Protein AF-A0A7C7QAC6-F1 (afdb_monomer_lite)

Sequence (161 aa):
MAYVCIRVEGGLLSPDFLEGIHEQSGQKPADFTLRARRSLVDEISSVWSDVRSYYDAFDRRLKRAHGESTTTITREQWVIPLLEALGYRLAFQRRASIVNGRSYAISHRAVLDETAVDLEQAPPVHIVACDQDLGTRPPSGRGHLSPHALLQDYLNRTEHL

Structure (mmCIF, N/CA/C/O backbone):
data_AF-A0A7C7QAC6-F1
#
_entry.id   AF-A0A7C7QAC6-F1
#
loop_
_atom_site.group_PDB
_atom_site.id
_atom_site.type_symbol
_atom_site.label_atom_id
_atom_site.label_alt_id
_atom_site.label_comp_id
_atom_site.label_asym_id
_atom_site.label_entity_id
_atom_site.label_seq_id
_atom_site.pdbx_PDB_ins_code
_atom_site.Cartn_x
_atom_site.Cartn_y
_atom_site.Cartn_z
_atom_site.occupancy
_atom_site.B_iso_or_equiv
_atom_site.auth_seq_id
_atom_site.auth_comp_id
_atom_site.auth_asym_id
_atom_site.auth_atom_id
_atom_site.pdbx_PDB_model_num
ATOM 1 N N . MET A 1 1 ? 1.802 -22.248 -21.184 1.00 55.59 1 MET A N 1
ATOM 2 C CA . MET A 1 1 ? 2.994 -22.687 -20.394 1.00 55.59 1 MET A CA 1
ATOM 3 C C . MET A 1 1 ? 2.635 -22.769 -18.905 1.00 55.59 1 MET A C 1
ATOM 5 O O . MET A 1 1 ? 1.803 -21.990 -18.468 1.00 55.59 1 MET A O 1
ATOM 9 N N . ALA A 1 2 ? 3.220 -23.676 -18.107 1.00 64.56 2 ALA A N 1
ATOM 10 C CA . ALA A 1 2 ? 3.007 -23.682 -16.649 1.00 64.56 2 ALA A CA 1
ATOM 11 C C . ALA A 1 2 ? 4.036 -22.767 -15.963 1.00 64.56 2 ALA A C 1
ATOM 13 O O . ALA A 1 2 ? 5.231 -23.062 -15.967 1.00 64.56 2 ALA A O 1
ATOM 14 N N . TYR A 1 3 ? 3.587 -21.650 -15.391 1.00 74.88 3 TYR A N 1
ATOM 15 C CA . TYR A 1 3 ? 4.450 -20.743 -14.636 1.00 74.88 3 TYR A CA 1
ATOM 16 C C . TYR A 1 3 ? 4.720 -21.321 -13.242 1.00 74.88 3 TYR A C 1
ATOM 18 O O . TYR A 1 3 ? 3.818 -21.419 -12.418 1.00 74.88 3 TYR A O 1
ATOM 26 N N . VAL A 1 4 ? 5.972 -21.690 -12.962 1.00 75.44 4 VAL A N 1
ATOM 27 C CA . VAL A 1 4 ? 6.360 -22.360 -11.702 1.00 75.44 4 VAL A CA 1
ATOM 28 C C . VAL A 1 4 ? 6.214 -21.441 -10.478 1.00 75.44 4 VAL A C 1
ATOM 30 O O . VAL A 1 4 ? 5.998 -21.917 -9.368 1.00 75.44 4 VAL A O 1
ATOM 33 N N . CYS A 1 5 ? 6.289 -20.123 -10.685 1.00 82.25 5 CYS A N 1
ATOM 34 C CA . CYS A 1 5 ? 6.277 -19.118 -9.618 1.00 82.25 5 CYS A CA 1
ATOM 35 C C . CYS A 1 5 ? 5.050 -18.190 -9.648 1.00 82.25 5 CYS A C 1
ATOM 37 O O . CYS A 1 5 ? 5.039 -17.198 -8.924 1.00 82.25 5 CYS A O 1
ATOM 39 N N . ILE A 1 6 ? 4.039 -18.465 -10.482 1.00 82.50 6 ILE A N 1
ATOM 40 C CA . ILE A 1 6 ? 2.846 -17.613 -10.599 1.00 82.50 6 ILE A CA 1
ATOM 41 C C . ILE A 1 6 ? 1.611 -18.429 -10.238 1.00 82.50 6 ILE A C 1
ATOM 43 O O . ILE A 1 6 ? 1.311 -19.438 -10.874 1.00 82.50 6 ILE A O 1
ATOM 47 N N . ARG A 1 7 ? 0.873 -17.955 -9.233 1.00 83.56 7 ARG A N 1
ATOM 48 C CA . ARG A 1 7 ? -0.469 -18.435 -8.909 1.00 83.56 7 ARG A CA 1
ATOM 49 C C . ARG A 1 7 ? -1.455 -17.312 -9.196 1.00 83.56 7 ARG A C 1
ATOM 51 O O . ARG A 1 7 ? -1.353 -16.245 -8.598 1.00 83.56 7 ARG A O 1
ATOM 58 N N . VAL A 1 8 ? -2.372 -17.546 -10.127 1.00 82.31 8 VAL A N 1
ATOM 59 C CA . VAL A 1 8 ? -3.453 -16.608 -10.442 1.00 82.31 8 VAL A CA 1
ATOM 60 C C . VAL A 1 8 ? -4.645 -16.932 -9.553 1.00 82.31 8 VAL A C 1
ATOM 62 O O . VAL A 1 8 ?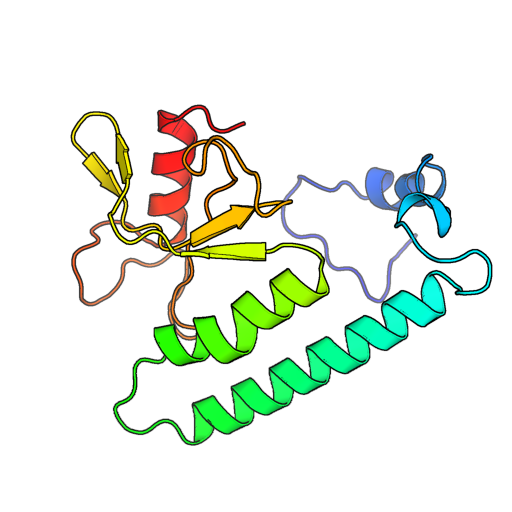 -5.070 -18.082 -9.489 1.00 82.31 8 VAL A O 1
ATOM 65 N N . GLU A 1 9 ? -5.179 -15.915 -8.885 1.00 83.06 9 GLU A N 1
ATOM 66 C CA . GLU A 1 9 ? -6.397 -16.009 -8.082 1.00 83.06 9 GLU A CA 1
ATOM 67 C C . GLU A 1 9 ? -7.507 -15.181 -8.740 1.00 83.06 9 GLU A C 1
ATOM 69 O O . GLU A 1 9 ? -7.286 -14.040 -9.151 1.00 83.06 9 GLU A O 1
ATOM 74 N N . GLY A 1 10 ? -8.714 -15.744 -8.828 1.00 82.81 10 GLY A N 1
ATOM 75 C CA . GLY A 1 10 ? -9.839 -15.117 -9.527 1.00 82.81 10 GLY A CA 1
ATOM 76 C C . GLY A 1 10 ? -9.750 -15.236 -11.055 1.00 82.81 10 GLY A C 1
ATOM 77 O O . GLY A 1 10 ? -9.088 -16.126 -11.580 1.00 82.81 10 GLY A O 1
ATOM 78 N N . GLY A 1 11 ? -10.469 -14.365 -11.773 1.00 82.00 11 GLY A N 1
ATOM 79 C CA . GLY A 1 11 ? -10.608 -14.431 -13.238 1.00 82.00 11 GLY A CA 1
ATOM 80 C C . GLY A 1 11 ? -10.126 -13.196 -14.002 1.00 82.00 11 GLY A C 1
ATOM 81 O O . GLY A 1 11 ? -10.357 -13.113 -15.203 1.00 82.00 11 GLY A O 1
ATOM 82 N N . LEU A 1 12 ? -9.505 -12.223 -13.323 1.00 84.69 12 LEU A N 1
ATOM 83 C CA . LEU A 1 12 ? -9.115 -10.949 -13.942 1.00 84.69 12 LEU A CA 1
ATOM 84 C C . LEU A 1 12 ? -7.915 -11.095 -14.889 1.00 84.69 12 LEU A C 1
ATOM 86 O O . LEU A 1 12 ? -7.872 -10.450 -15.931 1.00 84.69 12 LEU A O 1
ATOM 90 N N . LEU A 1 13 ? -6.944 -11.933 -14.525 1.00 85.56 13 LEU A N 1
ATOM 91 C CA . LEU A 1 13 ? -5.732 -12.167 -15.308 1.00 85.56 13 LEU A CA 1
ATOM 92 C C . LEU A 1 13 ? -5.813 -13.561 -15.928 1.00 85.56 13 LEU A C 1
ATOM 94 O O . LEU A 1 13 ? -5.575 -14.557 -15.252 1.00 85.56 13 LEU A O 1
ATOM 98 N N . SER A 1 14 ? -6.191 -13.649 -17.201 1.00 86.31 14 SER A N 1
ATOM 99 C CA . SER A 1 14 ? -6.249 -14.937 -17.896 1.00 86.31 14 SER A CA 1
ATOM 100 C C . SER A 1 14 ? -4.841 -15.516 -18.124 1.00 86.31 14 SER A C 1
ATOM 102 O O . SER A 1 14 ? -3.857 -14.771 -18.147 1.00 86.31 14 SER A O 1
ATOM 104 N N . PRO A 1 15 ? -4.710 -16.837 -18.337 1.00 82.75 15 PRO A N 1
ATOM 105 C CA . PRO A 1 15 ? -3.454 -17.426 -18.801 1.00 82.75 15 PRO A CA 1
ATOM 106 C C . PRO A 1 15 ? -2.919 -16.738 -20.067 1.00 82.75 15 PRO A C 1
ATOM 108 O O . PRO A 1 15 ? -1.738 -16.412 -20.123 1.00 82.75 15 PRO A O 1
ATOM 111 N N . ASP A 1 16 ? -3.802 -16.422 -21.019 1.00 86.50 16 ASP A N 1
ATOM 112 C CA . ASP A 1 16 ? -3.454 -15.735 -22.270 1.00 86.50 16 ASP A CA 1
ATOM 113 C C . ASP A 1 16 ? -2.868 -14.338 -22.024 1.00 86.50 16 ASP A C 1
ATOM 115 O O . ASP A 1 16 ? -1.948 -13.916 -22.721 1.00 86.50 16 ASP A O 1
ATOM 119 N N . PHE A 1 17 ? -3.355 -13.617 -21.005 1.00 88.12 17 PHE A N 1
ATOM 120 C CA . PHE A 1 17 ? -2.777 -12.332 -20.615 1.00 88.12 17 PHE A CA 1
ATOM 121 C C . PHE A 1 17 ? -1.316 -12.490 -20.178 1.00 88.12 17 PHE A C 1
ATOM 123 O O . PHE A 1 17 ? -0.464 -11.707 -20.594 1.00 88.12 17 PHE A O 1
ATOM 130 N N . LEU A 1 18 ? -1.006 -13.515 -19.376 1.00 85.50 18 LEU A N 1
ATOM 131 C CA . LEU A 1 18 ? 0.368 -13.787 -18.939 1.00 85.50 18 LEU A CA 1
ATOM 132 C C . LEU A 1 18 ? 1.272 -14.191 -20.105 1.00 85.50 18 LEU A C 1
ATOM 134 O O . LEU A 1 18 ? 2.452 -13.838 -20.116 1.00 85.50 18 LEU A O 1
ATOM 138 N N . GLU A 1 19 ? 0.726 -14.909 -21.085 1.00 85.75 19 GLU A N 1
ATOM 139 C CA . GLU A 1 19 ? 1.463 -15.267 -22.294 1.00 85.75 19 GLU A CA 1
ATOM 140 C C . GLU A 1 19 ? 1.716 -14.031 -23.166 1.00 85.75 19 GLU A C 1
ATOM 142 O O . GLU A 1 19 ? 2.832 -13.858 -23.637 1.00 85.75 19 GLU A O 1
ATOM 147 N N . GLY A 1 20 ? 0.757 -13.113 -23.302 1.00 88.25 20 GLY A N 1
ATOM 148 C CA . GLY A 1 20 ? 0.878 -11.945 -24.183 1.00 88.25 20 GLY A CA 1
ATOM 149 C C . GLY A 1 20 ? 1.544 -10.702 -23.578 1.00 88.25 20 GLY A C 1
ATOM 150 O O . GLY A 1 20 ? 1.933 -9.802 -24.324 1.00 88.25 20 GLY A O 1
ATOM 151 N N . ILE A 1 21 ? 1.687 -10.603 -22.250 1.00 88.06 21 ILE A N 1
ATOM 152 C CA . ILE A 1 21 ? 2.146 -9.360 -21.595 1.00 88.06 21 ILE A CA 1
ATOM 153 C C . ILE A 1 21 ? 3.566 -8.944 -22.009 1.00 88.06 21 ILE A C 1
ATOM 155 O O . ILE A 1 21 ? 3.862 -7.753 -22.109 1.00 88.06 21 ILE A O 1
ATOM 159 N N . HIS A 1 22 ? 4.441 -9.915 -22.279 1.00 82.12 22 HIS A N 1
ATOM 160 C CA . HIS A 1 22 ? 5.835 -9.663 -22.647 1.00 82.12 22 HIS A CA 1
ATOM 161 C C . HIS A 1 22 ? 5.996 -9.107 -24.071 1.00 82.12 22 HIS A C 1
ATOM 163 O O . HIS A 1 22 ? 7.017 -8.494 -24.376 1.00 82.12 22 HIS A O 1
ATOM 169 N N . GLU A 1 23 ? 4.989 -9.299 -24.926 1.00 87.25 23 GLU A N 1
ATOM 170 C CA . GLU A 1 23 ? 4.956 -8.788 -26.300 1.00 87.25 23 GLU A CA 1
ATOM 171 C C . GLU A 1 23 ? 4.390 -7.362 -26.376 1.00 87.25 23 GLU A C 1
ATOM 173 O O . GLU A 1 23 ? 4.476 -6.707 -27.415 1.00 87.25 23 GLU A O 1
ATOM 178 N N . GLN A 1 24 ? 3.816 -6.861 -25.277 1.00 89.75 24 GLN A N 1
ATOM 179 C CA . GLN A 1 24 ? 3.255 -5.516 -25.224 1.00 89.75 24 GLN A CA 1
ATOM 180 C C . GLN A 1 24 ? 4.351 -4.444 -25.274 1.00 89.75 24 GLN A C 1
ATOM 182 O O . GLN A 1 24 ? 5.481 -4.626 -24.816 1.00 89.75 24 GLN A O 1
ATOM 187 N N . SER A 1 25 ? 4.000 -3.274 -25.804 1.00 90.62 25 SER A N 1
ATOM 188 C CA . SER A 1 25 ? 4.828 -2.072 -25.674 1.00 90.62 25 SER A CA 1
ATOM 189 C C . SER A 1 25 ? 4.943 -1.628 -24.210 1.00 90.62 25 SER A C 1
ATOM 191 O O . SER A 1 25 ? 4.079 -1.950 -23.400 1.00 90.62 25 SER A O 1
ATOM 193 N N . GLY A 1 26 ? 5.962 -0.830 -23.875 1.00 88.50 26 GLY A N 1
ATOM 194 C CA . GLY A 1 26 ? 6.152 -0.326 -22.507 1.00 88.50 26 GLY A CA 1
ATOM 195 C C . GLY A 1 26 ? 7.025 -1.219 -21.619 1.00 88.50 26 GLY A C 1
ATOM 196 O O . GLY A 1 26 ? 7.092 -1.002 -20.417 1.00 88.50 26 GLY A O 1
ATOM 197 N N . GLN A 1 27 ? 7.675 -2.236 -22.194 1.00 87.38 27 GLN A N 1
ATOM 198 C CA . GLN A 1 27 ? 8.500 -3.208 -21.466 1.00 87.38 27 GLN A CA 1
ATOM 199 C C . GLN A 1 27 ? 10.007 -2.881 -21.500 1.00 87.38 27 GLN A C 1
ATOM 201 O O . GLN A 1 27 ? 10.830 -3.675 -21.038 1.00 87.38 27 GLN A O 1
ATOM 206 N N . LYS A 1 28 ? 10.422 -1.741 -22.075 1.00 87.88 28 LYS A N 1
ATOM 207 C CA . LYS A 1 28 ? 11.842 -1.349 -22.135 1.00 87.88 28 LYS A CA 1
ATOM 208 C C . LYS A 1 28 ? 12.235 -0.603 -20.858 1.00 87.88 28 LYS A C 1
ATOM 210 O O . LYS A 1 28 ? 11.419 0.135 -20.322 1.00 87.88 28 LYS A O 1
ATOM 215 N N . PRO A 1 29 ? 13.506 -0.658 -20.415 1.00 89.06 29 PRO A N 1
ATOM 216 C CA . PRO A 1 29 ? 13.955 0.079 -19.227 1.00 89.06 29 PRO A CA 1
ATOM 217 C C . PRO A 1 29 ? 13.590 1.575 -19.232 1.00 89.06 29 PRO A C 1
ATOM 219 O O . PRO A 1 29 ? 13.209 2.127 -18.203 1.00 89.06 29 PRO A O 1
ATOM 222 N N . ALA A 1 30 ? 13.658 2.226 -20.398 1.00 88.94 30 ALA A N 1
ATOM 223 C CA . ALA A 1 30 ? 13.308 3.638 -20.551 1.00 88.94 30 ALA A CA 1
ATOM 224 C C . ALA A 1 30 ? 11.827 3.937 -20.252 1.00 88.94 30 ALA A C 1
ATOM 226 O O . ALA A 1 30 ? 11.524 5.027 -19.770 1.00 88.94 30 ALA A O 1
ATOM 227 N N . ASP A 1 31 ? 10.932 2.972 -20.481 1.00 89.38 31 ASP A N 1
ATOM 228 C CA . ASP A 1 31 ? 9.495 3.103 -20.213 1.00 89.38 31 ASP A CA 1
ATOM 229 C C . ASP A 1 31 ? 9.209 3.148 -18.698 1.00 89.38 31 ASP A C 1
ATOM 231 O O . ASP A 1 31 ? 8.212 3.716 -18.264 1.00 89.38 31 ASP A O 1
ATOM 235 N N . PHE A 1 32 ? 10.141 2.643 -17.882 1.00 86.56 32 PHE A N 1
ATOM 236 C CA . PHE A 1 32 ? 10.115 2.698 -16.416 1.00 86.56 32 PHE A CA 1
ATOM 237 C C . PHE A 1 32 ? 10.993 3.820 -15.850 1.00 86.56 32 PHE A C 1
ATOM 239 O O . PHE A 1 32 ? 11.383 3.783 -14.685 1.00 86.56 32 PHE A O 1
ATOM 246 N N . THR A 1 33 ? 11.357 4.817 -16.666 1.00 87.06 33 THR A N 1
ATOM 247 C CA . THR A 1 33 ? 12.243 5.939 -16.291 1.00 87.06 33 THR A CA 1
ATOM 248 C C . THR A 1 33 ? 13.663 5.527 -15.871 1.00 87.06 33 THR A C 1
ATOM 250 O O . THR A 1 33 ? 14.408 6.314 -15.279 1.00 87.06 33 THR A O 1
ATOM 253 N N . LEU A 1 34 ? 14.091 4.308 -16.221 1.00 87.38 34 LEU A N 1
ATOM 254 C CA . LEU A 1 34 ? 15.432 3.829 -15.902 1.00 87.38 34 LEU A CA 1
ATOM 255 C C . LEU A 1 34 ? 16.472 4.455 -16.832 1.00 87.38 34 LEU A C 1
ATOM 257 O O . LEU A 1 34 ? 16.281 4.596 -18.043 1.00 87.38 34 LEU A O 1
ATOM 261 N N . ARG A 1 35 ? 17.631 4.805 -16.264 1.00 83.19 35 ARG A N 1
ATOM 262 C CA . ARG A 1 35 ? 18.776 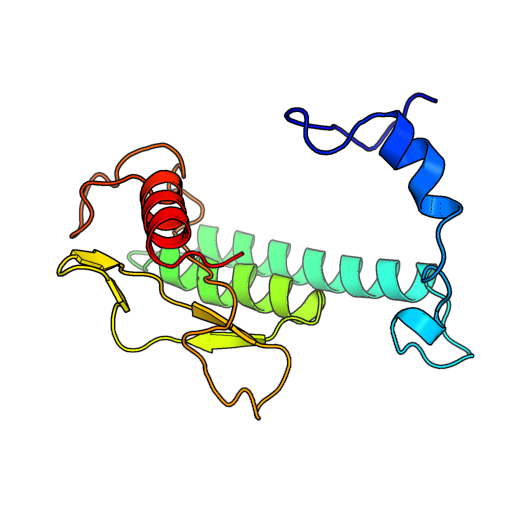5.290 -17.046 1.00 83.19 35 ARG A CA 1
ATOM 263 C C . ARG A 1 35 ? 19.241 4.199 -18.009 1.00 83.19 35 ARG A C 1
ATOM 265 O O . ARG A 1 35 ? 19.330 3.041 -17.624 1.00 83.19 35 ARG A O 1
ATOM 272 N N . ALA A 1 36 ? 19.677 4.591 -19.208 1.00 71.19 36 ALA A N 1
ATOM 273 C CA . ALA A 1 36 ? 20.044 3.684 -20.306 1.00 71.19 36 ALA A CA 1
ATOM 274 C C . ALA A 1 36 ? 21.095 2.596 -19.981 1.00 71.19 36 ALA A C 1
ATOM 276 O O . ALA A 1 36 ? 21.262 1.661 -20.755 1.00 71.19 36 ALA A O 1
ATOM 277 N N . ARG A 1 37 ? 21.825 2.712 -18.864 1.00 78.31 37 ARG A N 1
ATOM 278 C CA . ARG A 1 37 ? 22.826 1.730 -18.415 1.00 78.31 37 ARG A CA 1
ATOM 279 C C . ARG A 1 37 ? 22.312 0.742 -17.362 1.00 78.31 37 ARG A C 1
ATOM 281 O O . ARG A 1 37 ? 23.070 -0.140 -16.979 1.00 78.31 37 ARG A O 1
ATOM 288 N N . ARG A 1 38 ? 21.084 0.898 -16.857 1.00 81.00 38 ARG A N 1
ATOM 289 C CA . ARG A 1 38 ? 20.513 0.023 -15.825 1.00 81.00 38 ARG A CA 1
ATOM 290 C C . ARG A 1 38 ? 19.584 -0.996 -16.479 1.00 81.00 38 ARG A C 1
ATOM 292 O O . ARG A 1 38 ? 18.667 -0.624 -17.208 1.00 81.00 38 ARG A O 1
ATOM 299 N N . SER A 1 39 ? 19.855 -2.277 -16.243 1.00 89.56 39 SER A N 1
ATOM 300 C CA . SER A 1 39 ? 18.982 -3.368 -16.675 1.00 89.56 39 SER A CA 1
ATOM 301 C C . SER A 1 39 ? 17.689 -3.356 -15.859 1.00 89.56 39 SER A C 1
ATOM 303 O O . SER A 1 39 ? 17.729 -3.144 -14.647 1.00 89.56 39 SER A O 1
ATOM 305 N N . LEU A 1 40 ? 16.553 -3.635 -16.507 1.00 88.81 40 LEU A N 1
ATOM 306 C CA . LEU A 1 40 ? 15.263 -3.786 -15.826 1.00 88.81 40 LEU A CA 1
ATOM 307 C C . LEU A 1 40 ? 15.306 -4.932 -14.801 1.00 88.81 40 LEU A C 1
ATOM 309 O O . LEU A 1 40 ? 14.782 -4.801 -13.702 1.00 88.81 40 LEU A O 1
ATOM 313 N N . VAL A 1 41 ? 15.989 -6.032 -15.128 1.00 90.44 41 VAL A N 1
ATOM 314 C CA . VAL A 1 41 ? 16.134 -7.187 -14.227 1.00 90.44 41 VAL A CA 1
ATOM 315 C C . VAL A 1 41 ? 16.972 -6.833 -12.996 1.00 90.44 41 VAL A C 1
ATOM 317 O O . VAL A 1 41 ? 16.634 -7.249 -11.886 1.00 90.44 41 VAL A O 1
ATOM 320 N N . ASP A 1 42 ? 18.029 -6.036 -13.170 1.00 92.12 42 ASP A N 1
ATOM 321 C CA . ASP A 1 42 ? 18.882 -5.600 -12.057 1.00 92.12 42 ASP A CA 1
ATOM 322 C C . ASP A 1 42 ? 18.133 -4.623 -11.145 1.00 92.12 42 ASP A C 1
ATOM 324 O O . ASP A 1 42 ? 18.258 -4.701 -9.924 1.00 92.12 42 ASP A O 1
ATOM 328 N N . GLU A 1 43 ? 17.322 -3.727 -11.720 1.00 92.56 43 GLU A N 1
ATOM 329 C CA . GLU A 1 43 ? 16.425 -2.859 -10.951 1.00 92.56 43 GLU A CA 1
ATOM 330 C C . GLU A 1 43 ? 15.435 -3.680 -10.127 1.00 92.56 43 GLU A C 1
ATOM 332 O O . GLU A 1 43 ? 15.376 -3.513 -8.912 1.00 92.56 43 GLU A O 1
ATOM 337 N N . ILE A 1 44 ? 14.702 -4.600 -10.765 1.00 92.56 44 ILE A N 1
ATOM 338 C CA . ILE A 1 44 ? 13.713 -5.448 -10.086 1.00 92.56 44 ILE A CA 1
ATOM 339 C C . ILE A 1 44 ? 14.379 -6.228 -8.951 1.00 92.56 44 ILE A C 1
ATOM 341 O O . ILE A 1 44 ? 13.844 -6.288 -7.847 1.00 92.56 44 ILE A O 1
ATOM 345 N N . SER A 1 45 ? 15.566 -6.786 -9.196 1.00 94.88 45 SER A N 1
ATOM 346 C CA . SER A 1 45 ? 16.324 -7.532 -8.186 1.00 94.88 45 SER A CA 1
ATOM 347 C C . SER A 1 45 ? 16.751 -6.646 -7.013 1.00 94.88 45 SER A C 1
ATOM 349 O O . SER A 1 45 ? 16.675 -7.074 -5.861 1.00 94.88 45 SER A O 1
ATOM 351 N N . SER A 1 46 ? 17.166 -5.407 -7.293 1.00 94.81 46 SER A N 1
ATOM 352 C CA . SER A 1 46 ? 17.514 -4.411 -6.276 1.00 94.81 46 SER A CA 1
ATOM 353 C C . SER A 1 46 ? 16.302 -4.050 -5.418 1.00 94.81 46 SER A C 1
ATOM 355 O O . SER A 1 46 ? 16.346 -4.222 -4.203 1.00 94.81 46 SER A O 1
ATOM 357 N N . VAL A 1 47 ? 15.198 -3.633 -6.047 1.00 95.69 47 VAL A N 1
ATOM 358 C CA . VAL A 1 47 ? 13.957 -3.246 -5.356 1.00 95.69 47 VAL A CA 1
ATOM 359 C C . VAL A 1 47 ? 13.392 -4.419 -4.553 1.00 95.69 47 VAL A C 1
ATOM 361 O O . VAL A 1 47 ? 12.962 -4.250 -3.415 1.00 95.69 47 VAL A O 1
ATOM 364 N N . TRP A 1 48 ? 13.448 -5.638 -5.094 1.00 96.50 48 TRP A N 1
ATOM 365 C CA . TRP A 1 48 ? 13.040 -6.843 -4.374 1.00 96.50 48 TRP A CA 1
ATOM 366 C C . TRP A 1 48 ? 13.878 -7.088 -3.113 1.00 96.50 48 TRP A C 1
ATOM 368 O O . TRP A 1 48 ? 13.334 -7.445 -2.065 1.00 96.50 48 TRP A O 1
ATOM 378 N N . SER A 1 49 ? 15.196 -6.877 -3.187 1.00 97.81 49 SER A N 1
ATOM 379 C CA . SER A 1 49 ? 16.085 -6.980 -2.025 1.00 97.81 49 SER A CA 1
ATOM 380 C C . SER A 1 49 ? 15.740 -5.946 -0.946 1.00 97.81 49 SER A C 1
ATOM 382 O O . SER A 1 49 ? 15.732 -6.276 0.247 1.00 97.81 49 SER A O 1
ATOM 384 N N . ASP A 1 50 ? 15.406 -4.720 -1.350 1.00 97.62 50 ASP A N 1
ATOM 385 C CA . ASP A 1 50 ? 14.986 -3.654 -0.437 1.00 97.62 50 ASP A CA 1
ATOM 386 C C . ASP A 1 50 ? 13.656 -4.005 0.244 1.00 97.62 50 ASP A C 1
ATOM 388 O O . ASP A 1 50 ? 13.575 -4.036 1.474 1.00 97.62 50 ASP A O 1
ATOM 392 N N . VAL A 1 51 ? 12.642 -4.396 -0.535 1.00 98.12 51 VAL A N 1
ATOM 393 C CA . VAL A 1 51 ? 11.324 -4.809 -0.024 1.00 98.12 51 VAL A CA 1
ATOM 394 C C . VAL A 1 51 ? 11.436 -5.990 0.937 1.00 98.12 51 VAL A C 1
ATOM 396 O O . VAL A 1 51 ? 10.805 -5.991 1.996 1.00 98.12 51 VAL A O 1
ATOM 399 N N . ARG A 1 52 ? 12.273 -6.987 0.627 1.00 98.25 52 ARG A N 1
ATOM 400 C CA . ARG A 1 52 ? 12.526 -8.110 1.539 1.00 98.25 52 ARG A CA 1
ATOM 401 C C . ARG A 1 52 ? 13.132 -7.637 2.860 1.00 98.25 52 ARG A C 1
ATOM 403 O O . ARG A 1 52 ? 12.733 -8.107 3.923 1.00 98.25 52 ARG A O 1
ATOM 410 N N . SER A 1 53 ? 14.053 -6.678 2.806 1.00 98.25 53 SER A N 1
ATOM 411 C CA . SER A 1 53 ? 14.657 -6.088 4.004 1.00 98.25 53 SER A CA 1
ATOM 412 C C . SER A 1 53 ? 13.629 -5.322 4.846 1.00 98.25 53 SER A C 1
ATOM 414 O O . SER A 1 53 ? 13.654 -5.422 6.077 1.00 98.25 53 SER A O 1
ATOM 416 N N . TYR A 1 54 ? 12.693 -4.609 4.205 1.00 97.94 54 TYR A N 1
ATOM 417 C CA . TYR A 1 54 ? 11.566 -3.957 4.883 1.00 97.94 54 TYR A CA 1
ATOM 418 C C . TYR A 1 54 ? 10.664 -4.980 5.572 1.00 97.94 54 TYR A C 1
ATOM 420 O O . TYR A 1 54 ? 10.347 -4.814 6.749 1.00 97.94 54 TYR A O 1
ATOM 428 N N . TYR A 1 55 ? 10.328 -6.077 4.886 1.00 98.31 55 TYR A N 1
ATOM 429 C CA . TYR A 1 55 ? 9.531 -7.159 5.463 1.00 98.31 55 TYR A CA 1
ATOM 430 C C . TYR A 1 55 ? 10.202 -7.775 6.696 1.00 98.31 55 TYR A C 1
ATOM 432 O O . TYR A 1 55 ? 9.575 -7.899 7.746 1.00 98.31 55 TYR A O 1
ATOM 440 N N . ASP A 1 56 ? 11.493 -8.104 6.611 1.00 98.38 56 ASP A N 1
ATOM 441 C CA . ASP A 1 56 ? 12.236 -8.687 7.733 1.00 98.38 56 ASP A CA 1
ATOM 442 C C . ASP A 1 56 ? 12.304 -7.725 8.933 1.00 98.38 56 ASP A C 1
ATOM 444 O O . ASP A 1 56 ? 12.267 -8.140 10.097 1.00 98.38 56 ASP A O 1
ATOM 448 N N . ALA A 1 57 ? 12.428 -6.418 8.681 1.00 97.69 57 ALA A N 1
ATOM 449 C CA . ALA A 1 57 ? 12.375 -5.401 9.727 1.00 97.69 57 ALA A CA 1
ATOM 450 C C . ALA A 1 57 ? 10.982 -5.315 10.368 1.00 97.69 57 ALA A C 1
ATOM 452 O O . ALA A 1 57 ? 10.890 -5.342 11.600 1.00 97.69 57 ALA A O 1
ATOM 453 N N . PHE A 1 58 ? 9.930 -5.284 9.548 1.00 98.06 58 PHE A N 1
ATOM 454 C CA . PHE A 1 58 ? 8.534 -5.295 9.972 1.00 98.06 58 PHE A CA 1
ATOM 455 C C . PHE A 1 58 ? 8.198 -6.531 10.821 1.00 98.06 58 PHE A C 1
ATOM 457 O O . PHE A 1 58 ? 7.692 -6.382 11.931 1.00 9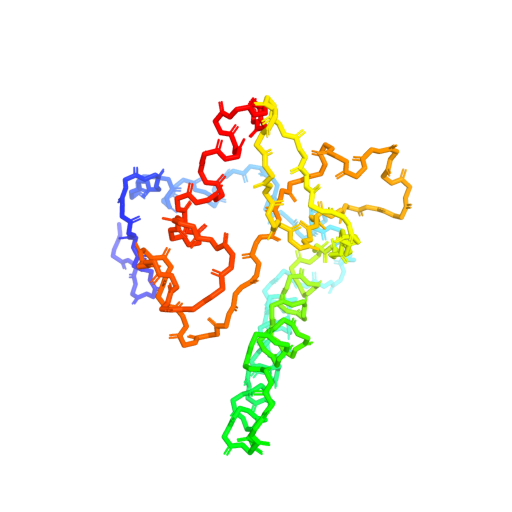8.06 58 PHE A O 1
ATOM 464 N N . ASP A 1 59 ? 8.546 -7.738 10.373 1.00 97.69 59 ASP A N 1
ATOM 465 C CA . ASP A 1 59 ? 8.283 -8.985 11.102 1.00 97.69 59 ASP A CA 1
ATOM 466 C C . ASP A 1 59 ? 8.995 -9.002 12.467 1.00 97.69 59 ASP A C 1
ATOM 468 O O . ASP A 1 59 ? 8.385 -9.266 13.509 1.00 97.69 59 ASP A O 1
ATOM 472 N N . ARG A 1 60 ? 10.277 -8.612 12.505 1.00 97.19 60 ARG A N 1
ATOM 473 C CA . ARG A 1 60 ? 11.018 -8.463 13.770 1.00 97.19 60 ARG A CA 1
ATOM 474 C C . ARG A 1 60 ? 10.392 -7.419 14.689 1.00 97.19 60 ARG A C 1
ATOM 476 O O . ARG A 1 60 ? 10.426 -7.586 15.908 1.00 97.19 60 ARG A O 1
ATOM 483 N N . ARG A 1 61 ? 9.872 -6.322 14.135 1.00 95.75 61 ARG A N 1
ATOM 484 C CA . ARG A 1 61 ? 9.202 -5.276 14.910 1.00 95.75 61 ARG A CA 1
ATOM 485 C C . ARG A 1 61 ? 7.887 -5.766 15.492 1.00 95.75 61 ARG A C 1
ATOM 487 O O . ARG A 1 61 ? 7.633 -5.498 16.666 1.00 95.75 61 ARG A O 1
ATOM 494 N N . LEU A 1 62 ? 7.089 -6.457 14.685 1.00 95.81 62 LEU A N 1
ATOM 495 C CA . LEU A 1 62 ? 5.798 -7.009 15.069 1.00 95.81 62 LEU A CA 1
ATOM 496 C C . LEU A 1 62 ? 5.961 -8.006 16.220 1.00 95.81 62 LEU A C 1
ATOM 498 O O . LEU A 1 62 ? 5.269 -7.900 17.225 1.00 95.81 62 LEU A O 1
ATOM 502 N N . LYS A 1 63 ? 6.965 -8.887 16.142 1.00 95.06 63 LYS A N 1
ATOM 503 C CA . LYS A 1 63 ? 7.306 -9.844 17.211 1.00 95.06 63 LYS A CA 1
ATOM 504 C C . LYS A 1 63 ? 7.724 -9.194 18.535 1.00 95.06 63 LYS A C 1
ATOM 506 O O . LYS A 1 63 ? 7.650 -9.841 19.574 1.00 95.06 63 LYS A O 1
ATOM 511 N N . ARG A 1 64 ? 8.179 -7.936 18.508 1.00 94.81 64 ARG A N 1
ATOM 512 C CA . ARG A 1 64 ? 8.551 -7.144 19.697 1.00 94.81 64 ARG A CA 1
ATOM 513 C C . ARG A 1 64 ? 7.473 -6.143 20.118 1.00 94.81 64 ARG A C 1
ATOM 515 O O . ARG A 1 64 ? 7.720 -5.337 21.010 1.00 94.81 64 ARG A O 1
ATOM 522 N N . ALA A 1 65 ? 6.327 -6.115 19.443 1.00 91.81 65 ALA A N 1
ATOM 523 C CA . ALA A 1 65 ? 5.266 -5.174 19.760 1.00 91.81 65 ALA A CA 1
ATOM 524 C C . ALA A 1 65 ? 4.612 -5.553 21.094 1.00 91.81 65 ALA A C 1
ATOM 526 O O . ALA A 1 65 ? 4.145 -6.677 21.273 1.00 91.81 65 ALA A O 1
ATOM 527 N N . HIS A 1 66 ? 4.550 -4.602 22.025 1.00 88.00 66 HIS A N 1
ATOM 528 C CA . HIS A 1 66 ? 3.938 -4.808 23.338 1.00 88.00 66 HIS A CA 1
ATOM 529 C C . HIS A 1 66 ? 2.941 -3.685 23.629 1.00 88.00 66 HIS A C 1
ATOM 531 O O . HIS A 1 66 ? 3.329 -2.578 23.987 1.00 88.00 66 HIS A O 1
ATOM 537 N N . GLY A 1 67 ? 1.646 -3.970 23.451 1.00 83.81 67 GLY A N 1
ATOM 538 C CA . GLY A 1 67 ? 0.566 -2.993 23.667 1.00 83.81 67 GLY A CA 1
ATOM 539 C C . GLY A 1 67 ? 0.466 -1.901 22.595 1.00 83.81 67 GLY A C 1
ATOM 540 O O . GLY A 1 67 ? -0.285 -0.942 22.754 1.00 83.81 67 GLY A O 1
ATOM 541 N N . GLU A 1 68 ? 1.214 -2.033 21.503 1.00 88.31 68 GLU A N 1
ATOM 542 C CA . GLU A 1 68 ? 1.242 -1.070 20.407 1.00 88.31 68 GLU A CA 1
ATOM 543 C C . GLU A 1 68 ? 0.223 -1.419 19.322 1.00 88.31 68 GLU A C 1
ATOM 545 O O . GLU A 1 68 ? -0.126 -2.580 19.120 1.00 88.31 68 GLU A O 1
ATOM 550 N N . SER A 1 69 ? -0.228 -0.409 18.578 1.00 90.50 69 SER A N 1
ATOM 551 C CA . SER A 1 69 ? -1.133 -0.617 17.446 1.00 90.50 69 SER A CA 1
ATOM 552 C C . SER A 1 69 ? -0.430 -1.375 16.316 1.00 90.50 69 SER A C 1
ATOM 554 O O . SER A 1 69 ? 0.431 -0.821 15.625 1.00 90.50 69 SER A O 1
ATOM 556 N N . THR A 1 70 ? -0.849 -2.619 16.069 1.00 93.69 70 THR A N 1
ATOM 557 C CA . THR A 1 70 ? -0.393 -3.431 14.927 1.00 93.69 70 THR A CA 1
ATOM 558 C C . THR A 1 70 ? -0.738 -2.774 13.591 1.00 93.69 70 THR A C 1
ATOM 560 O O . THR A 1 70 ? 0.027 -2.895 12.635 1.00 93.69 70 THR A O 1
ATOM 563 N N . THR A 1 71 ? -1.818 -1.981 13.531 1.00 93.31 71 THR A N 1
ATOM 564 C CA . THR A 1 71 ? -2.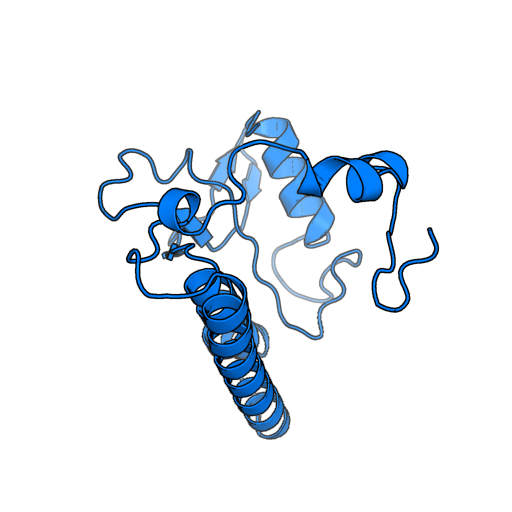153 -1.152 12.357 1.00 93.31 71 THR A CA 1
ATOM 565 C C . THR A 1 71 ? -1.062 -0.123 12.075 1.00 93.31 71 THR A C 1
ATOM 567 O O . THR A 1 71 ? -0.646 0.025 10.929 1.00 93.31 71 THR A O 1
ATOM 570 N N . THR A 1 72 ? -0.563 0.569 13.104 1.00 94.50 72 THR A N 1
ATOM 571 C CA . THR A 1 72 ? 0.515 1.554 12.933 1.00 94.50 72 THR A CA 1
ATOM 572 C C . THR A 1 72 ? 1.797 0.871 12.475 1.00 94.50 72 THR A C 1
ATOM 574 O O . THR A 1 72 ? 2.420 1.333 11.527 1.00 94.50 72 THR A O 1
ATOM 577 N N . ILE A 1 73 ? 2.167 -0.259 13.086 1.00 96.56 73 ILE A N 1
ATOM 578 C CA . ILE A 1 73 ? 3.365 -1.010 12.679 1.00 96.56 73 ILE A CA 1
ATOM 579 C C . ILE A 1 73 ? 3.247 -1.464 11.215 1.00 96.56 73 ILE A C 1
ATOM 581 O O . ILE A 1 73 ? 4.172 -1.250 10.436 1.00 96.56 73 ILE A O 1
ATOM 585 N N . THR A 1 74 ? 2.094 -2.020 10.829 1.00 96.62 74 THR A N 1
ATOM 586 C CA . THR A 1 74 ? 1.816 -2.469 9.452 1.00 96.62 74 THR A CA 1
ATOM 587 C C . THR A 1 74 ? 1.891 -1.314 8.459 1.00 96.62 74 THR A C 1
ATOM 589 O O . THR A 1 74 ? 2.499 -1.437 7.399 1.00 96.62 74 THR A O 1
ATOM 592 N N . ARG A 1 75 ? 1.308 -0.164 8.803 1.00 96.44 75 ARG A N 1
ATOM 593 C CA . ARG A 1 75 ? 1.320 1.021 7.948 1.00 96.44 75 ARG A CA 1
ATOM 594 C C . ARG A 1 75 ? 2.732 1.558 7.729 1.00 96.44 75 ARG A C 1
ATOM 596 O O . ARG A 1 75 ? 3.148 1.686 6.585 1.00 96.44 75 ARG A O 1
ATOM 603 N N . GLU A 1 76 ? 3.435 1.878 8.813 1.00 96.12 76 GLU A N 1
ATOM 604 C CA . GLU A 1 76 ? 4.696 2.628 8.750 1.00 96.12 76 GLU A CA 1
ATOM 605 C C 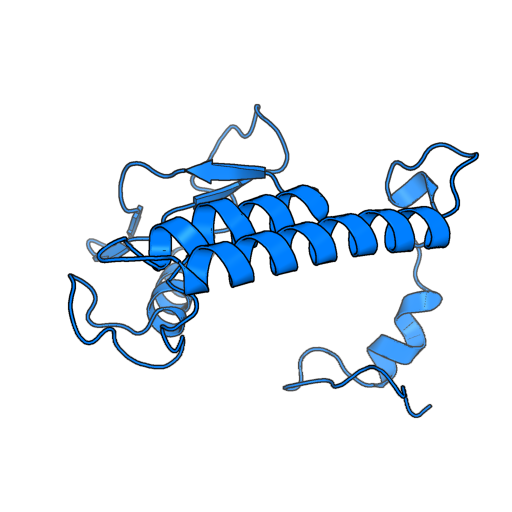. GLU A 1 76 ? 5.876 1.763 8.300 1.00 96.12 76 GLU A C 1
ATOM 607 O O . GLU A 1 76 ? 6.785 2.261 7.647 1.00 96.12 76 GLU A O 1
ATOM 612 N N . GLN A 1 77 ? 5.900 0.477 8.668 1.00 96.44 77 GLN A N 1
ATOM 613 C CA . GLN A 1 77 ? 7.073 -0.377 8.437 1.00 96.44 77 GLN A CA 1
ATOM 614 C C . GLN A 1 77 ? 6.909 -1.361 7.285 1.00 96.44 77 GLN A C 1
ATOM 616 O O . GLN A 1 77 ? 7.894 -1.977 6.885 1.00 96.44 77 GLN A O 1
ATOM 621 N N . TRP A 1 78 ? 5.692 -1.519 6.762 1.00 97.44 78 TRP A N 1
ATOM 622 C CA . TRP A 1 78 ? 5.434 -2.446 5.668 1.00 97.44 78 TRP A CA 1
ATOM 623 C C . TRP A 1 78 ? 4.745 -1.786 4.480 1.00 97.44 78 TRP A C 1
ATOM 625 O O . TRP A 1 78 ? 5.350 -1.665 3.420 1.00 97.44 78 TRP A O 1
ATOM 635 N N . VAL A 1 79 ? 3.506 -1.321 4.646 1.00 97.25 79 VAL A N 1
ATOM 636 C CA . VAL A 1 79 ? 2.680 -0.901 3.503 1.00 97.25 79 VAL A CA 1
ATOM 637 C C . VAL A 1 79 ? 3.196 0.376 2.842 1.00 97.25 79 VAL A C 1
ATOM 639 O O . VAL A 1 79 ? 3.263 0.417 1.616 1.00 97.25 79 VAL A O 1
ATOM 642 N N . ILE A 1 80 ? 3.581 1.395 3.621 1.00 96.44 80 ILE A N 1
ATOM 643 C CA . ILE A 1 80 ? 4.174 2.620 3.062 1.00 96.44 80 ILE A CA 1
ATOM 644 C C . ILE A 1 80 ? 5.499 2.305 2.341 1.00 96.44 80 ILE A C 1
ATOM 646 O O . ILE A 1 80 ? 5.556 2.571 1.141 1.00 96.44 80 ILE A O 1
ATOM 650 N N . PRO A 1 81 ? 6.503 1.656 2.973 1.00 97.06 81 PRO A N 1
ATOM 651 C CA . PRO A 1 81 ? 7.758 1.320 2.293 1.00 97.06 81 PRO A CA 1
ATOM 652 C C . PRO A 1 81 ? 7.583 0.465 1.033 1.00 97.06 81 PRO A C 1
ATOM 654 O O . PRO A 1 81 ? 8.266 0.686 0.038 1.00 97.06 81 PRO A O 1
ATOM 657 N N . LEU A 1 82 ? 6.659 -0.504 1.050 1.00 97.00 82 LEU A N 1
ATOM 658 C CA . LEU A 1 82 ? 6.363 -1.339 -0.116 1.00 97.00 82 LEU A CA 1
ATOM 659 C C . LEU A 1 82 ? 5.825 -0.506 -1.284 1.00 97.00 82 LEU A C 1
ATOM 661 O O . LEU A 1 82 ? 6.270 -0.672 -2.416 1.00 97.00 82 LEU A O 1
ATOM 665 N N . LEU A 1 83 ? 4.854 0.368 -1.022 1.00 95.12 83 LEU A N 1
ATOM 666 C CA . LEU A 1 83 ? 4.241 1.185 -2.066 1.00 95.12 83 LEU A CA 1
ATOM 667 C C . LEU A 1 83 ? 5.209 2.252 -2.590 1.00 95.12 83 LEU A C 1
ATOM 669 O O . LEU A 1 83 ? 5.257 2.466 -3.799 1.00 95.12 83 LEU A O 1
ATOM 673 N N . GLU A 1 84 ? 6.042 2.829 -1.723 1.00 93.69 84 GLU A N 1
ATOM 674 C CA . GLU A 1 84 ? 7.141 3.719 -2.119 1.00 93.69 84 GLU A CA 1
ATOM 675 C C . GLU A 1 84 ? 8.165 3.018 -3.015 1.00 93.69 84 GLU A C 1
ATOM 677 O O . GLU A 1 84 ? 8.557 3.570 -4.043 1.00 93.69 84 GLU A O 1
ATOM 682 N N . ALA A 1 85 ? 8.530 1.773 -2.699 1.00 93.81 85 ALA A N 1
ATOM 683 C CA . ALA A 1 85 ? 9.410 0.962 -3.540 1.00 93.81 85 ALA A CA 1
ATOM 684 C C . ALA A 1 85 ? 8.805 0.651 -4.924 1.00 93.81 85 ALA A C 1
ATOM 686 O O . ALA A 1 85 ? 9.536 0.465 -5.894 1.00 93.81 85 ALA A O 1
ATOM 687 N N . LEU A 1 86 ? 7.473 0.631 -5.028 1.00 91.06 86 LEU A N 1
ATOM 688 C CA . LEU A 1 86 ? 6.733 0.487 -6.287 1.00 91.06 86 LEU A CA 1
ATOM 689 C C . LEU A 1 86 ? 6.491 1.828 -7.007 1.00 91.06 86 LEU A C 1
ATOM 691 O O . LEU A 1 86 ? 5.826 1.852 -8.041 1.00 91.06 86 LEU A O 1
ATOM 695 N N . GLY A 1 87 ? 7.019 2.938 -6.483 1.00 88.69 87 GLY A N 1
ATOM 696 C CA . GLY A 1 87 ? 6.904 4.271 -7.080 1.00 88.69 87 GLY A CA 1
ATOM 697 C C . GLY A 1 87 ? 5.641 5.045 -6.694 1.00 88.69 87 GLY A C 1
ATOM 698 O O . GLY A 1 87 ? 5.427 6.146 -7.199 1.00 88.69 87 GLY A O 1
ATOM 699 N N . TYR A 1 88 ? 4.813 4.519 -5.790 1.00 89.62 88 TYR A N 1
ATOM 700 C CA . TYR A 1 88 ? 3.675 5.254 -5.241 1.00 89.62 88 TYR A CA 1
ATOM 701 C C . TYR A 1 88 ? 4.107 6.117 -4.063 1.00 89.62 88 TYR A C 1
ATOM 703 O O . TYR A 1 88 ? 4.903 5.702 -3.231 1.00 89.62 88 TYR A O 1
ATOM 711 N N . ARG A 1 89 ? 3.495 7.289 -3.902 1.00 90.31 89 ARG A N 1
ATOM 712 C CA . ARG A 1 89 ? 3.595 8.051 -2.653 1.00 90.31 89 ARG A CA 1
ATOM 713 C C . ARG A 1 89 ? 2.259 8.000 -1.937 1.00 90.31 89 ARG A C 1
ATOM 715 O O . ARG A 1 89 ? 1.211 8.136 -2.564 1.00 90.31 89 ARG A O 1
ATOM 722 N N . LEU A 1 90 ? 2.279 7.804 -0.622 1.00 92.50 90 LEU A N 1
ATOM 723 C CA . LEU A 1 90 ? 1.056 7.795 0.173 1.00 92.50 90 LEU A CA 1
ATOM 724 C C . LEU A 1 90 ? 0.845 9.124 0.889 1.00 92.50 90 LEU A C 1
ATOM 726 O O . LEU A 1 90 ? 1.611 9.511 1.766 1.00 92.50 90 LEU A O 1
ATOM 730 N N . ALA A 1 91 ? -0.248 9.800 0.551 1.00 91.69 91 ALA A N 1
ATOM 731 C CA . ALA A 1 91 ? -0.693 11.000 1.240 1.00 91.69 91 ALA A CA 1
ATOM 732 C C . ALA A 1 91 ? -1.703 10.631 2.334 1.00 91.69 91 ALA A C 1
ATOM 734 O O . ALA A 1 91 ? -2.744 10.033 2.056 1.00 91.69 91 ALA A O 1
ATOM 735 N N . PHE A 1 92 ? -1.408 10.991 3.586 1.00 90.69 92 PHE A N 1
ATOM 736 C CA . PHE A 1 92 ? -2.304 10.739 4.715 1.00 90.69 92 PHE A CA 1
ATOM 737 C C . PHE A 1 92 ? -3.533 11.660 4.686 1.00 90.69 92 PHE A C 1
ATOM 739 O O . PHE A 1 92 ? -3.417 12.886 4.627 1.00 90.69 92 PHE A O 1
ATOM 746 N N . GLN A 1 93 ? -4.720 11.073 4.825 1.00 88.00 93 GLN A N 1
ATOM 747 C CA . GLN A 1 93 ? -5.986 11.789 4.934 1.00 88.00 93 GLN A CA 1
ATOM 748 C C . GLN A 1 93 ? -6.360 12.000 6.404 1.00 88.00 93 GLN A C 1
ATOM 750 O O . GLN A 1 93 ? -6.747 11.077 7.118 1.00 88.00 93 GLN A O 1
ATOM 755 N N . ARG A 1 94 ? -6.294 13.255 6.866 1.00 83.69 94 ARG A N 1
ATOM 756 C CA . ARG A 1 94 ? -6.627 13.618 8.259 1.00 83.69 94 ARG A CA 1
ATOM 757 C C . ARG A 1 94 ? -8.108 13.454 8.605 1.00 83.69 94 ARG A C 1
ATOM 759 O O . ARG A 1 94 ? -8.446 13.327 9.780 1.00 83.69 94 ARG A O 1
ATOM 766 N N . ARG A 1 95 ? -8.993 13.535 7.612 1.00 86.31 95 ARG A N 1
ATOM 767 C CA . ARG A 1 95 ? -10.447 13.432 7.778 1.00 86.31 95 ARG A CA 1
ATOM 768 C C . ARG A 1 95 ? -10.971 12.301 6.908 1.00 86.31 95 ARG A C 1
ATOM 770 O O . ARG A 1 95 ? -10.514 12.129 5.785 1.00 86.31 95 ARG A O 1
ATOM 777 N N . ALA A 1 96 ? -11.939 11.566 7.443 1.00 88.44 96 ALA A N 1
ATOM 778 C CA . ALA A 1 96 ? -12.666 10.554 6.693 1.00 88.44 96 ALA A CA 1
ATOM 779 C C . ALA A 1 96 ? -13.429 11.201 5.528 1.00 88.44 96 ALA A C 1
ATOM 781 O O . ALA A 1 96 ? -14.038 12.259 5.707 1.00 88.44 96 ALA A O 1
ATOM 782 N N . SER A 1 97 ? -13.438 10.544 4.369 1.00 89.56 97 SER A N 1
ATOM 783 C CA . SER A 1 97 ? -14.262 10.965 3.235 1.00 89.56 97 SER A CA 1
ATOM 784 C C . SER A 1 97 ? -15.741 10.826 3.588 1.00 89.56 97 SER A C 1
ATOM 786 O O . SER A 1 97 ? -16.141 9.857 4.241 1.00 89.56 97 SER A O 1
ATOM 788 N N . ILE A 1 98 ? -16.558 11.788 3.162 1.00 90.75 98 ILE A N 1
ATOM 789 C CA . ILE A 1 98 ? -18.012 11.745 3.325 1.00 90.75 98 ILE A CA 1
ATOM 790 C C . ILE A 1 98 ? -18.629 11.657 1.936 1.00 90.75 98 ILE A C 1
ATOM 792 O O . ILE A 1 98 ? -18.459 12.564 1.133 1.00 90.75 98 ILE A O 1
ATOM 796 N N . VAL A 1 99 ? -19.352 10.573 1.665 1.00 90.50 99 VAL A N 1
ATOM 797 C CA . VAL A 1 99 ? -20.014 10.337 0.375 1.00 90.50 99 VAL A CA 1
ATOM 798 C C . VAL A 1 99 ? -21.468 9.998 0.655 1.00 90.50 99 VAL A C 1
ATOM 800 O O . VAL A 1 99 ? -21.753 9.065 1.408 1.00 90.50 99 VAL A O 1
ATOM 803 N N . ASN A 1 100 ? -22.397 10.777 0.095 1.00 90.19 100 ASN A N 1
ATOM 804 C CA . ASN A 1 100 ? -23.842 10.610 0.304 1.00 90.19 100 ASN A CA 1
ATOM 805 C C . ASN A 1 100 ? -24.229 10.502 1.796 1.00 90.19 100 ASN A C 1
ATOM 807 O O . ASN A 1 100 ? -25.002 9.633 2.194 1.00 90.19 100 ASN A O 1
ATOM 811 N N . GLY A 1 101 ? -23.625 11.345 2.643 1.00 88.88 101 GLY A N 1
ATOM 812 C CA . GLY A 1 101 ? -23.870 11.376 4.091 1.00 88.88 101 GLY A CA 1
ATOM 813 C C . GLY A 1 101 ? -23.230 10.237 4.897 1.00 88.88 101 GLY A C 1
ATOM 814 O O . GLY A 1 101 ? -23.349 10.220 6.121 1.00 88.88 101 GLY A O 1
ATOM 815 N N . ARG A 1 102 ? -22.518 9.302 4.253 1.00 89.94 102 ARG A N 1
ATOM 816 C CA . ARG A 1 102 ? -21.801 8.204 4.914 1.00 89.94 102 ARG A CA 1
ATOM 817 C C . ARG A 1 102 ? -20.312 8.517 5.040 1.00 89.94 102 ARG A C 1
ATOM 819 O O . ARG A 1 102 ? -19.702 9.014 4.101 1.00 89.94 102 ARG A O 1
ATOM 826 N N . SER A 1 103 ? -19.730 8.206 6.198 1.00 90.50 103 SER A N 1
ATOM 827 C CA . SER A 1 103 ? -18.303 8.409 6.472 1.00 90.50 103 SER A CA 1
ATOM 828 C C . SER A 1 103 ? -17.480 7.152 6.172 1.00 90.50 103 SER A C 1
ATOM 830 O O . SER A 1 103 ? -17.852 6.053 6.588 1.00 90.50 103 SER A O 1
ATOM 832 N N . TYR A 1 104 ? -16.344 7.335 5.499 1.00 91.19 104 TYR A N 1
ATOM 833 C CA . TYR A 1 104 ? -15.392 6.289 5.124 1.00 91.19 104 TYR A CA 1
ATOM 834 C C . TYR A 1 104 ? -14.022 6.592 5.725 1.00 91.19 104 TYR A C 1
ATOM 836 O O . TYR A 1 104 ? -13.341 7.536 5.324 1.00 91.19 104 TYR A O 1
ATOM 844 N N . ALA A 1 105 ? -13.605 5.776 6.695 1.00 89.81 105 ALA A N 1
ATOM 845 C CA . ALA A 1 105 ? -12.319 5.904 7.381 1.00 89.81 105 ALA A CA 1
ATOM 846 C C . ALA A 1 105 ? -11.161 5.313 6.548 1.00 89.81 105 ALA A C 1
ATOM 848 O O . ALA A 1 105 ? -10.465 4.393 6.977 1.00 89.81 105 ALA A O 1
ATOM 849 N N . ILE A 1 106 ? -10.976 5.836 5.336 1.00 91.94 106 ILE A N 1
ATOM 850 C CA . ILE A 1 106 ? -9.846 5.520 4.457 1.00 91.94 106 ILE A CA 1
ATOM 851 C C . ILE A 1 106 ? -8.707 6.470 4.818 1.00 91.94 106 ILE A C 1
ATOM 853 O O . ILE A 1 106 ? -8.907 7.676 4.927 1.00 91.94 106 ILE A O 1
ATOM 857 N N . SER A 1 107 ? -7.531 5.911 5.091 1.00 91.94 107 SER A N 1
ATOM 858 C CA . SER A 1 107 ? -6.450 6.650 5.740 1.00 91.94 107 SER A CA 1
ATOM 859 C C . SER A 1 107 ? -5.487 7.308 4.760 1.00 91.94 107 SER A C 1
ATOM 861 O O . SER A 1 107 ? -4.839 8.277 5.148 1.00 91.94 107 SER A O 1
ATOM 863 N N . HIS A 1 108 ? -5.360 6.796 3.532 1.00 94.06 108 HIS A N 1
ATOM 864 C CA . HIS A 1 108 ? -4.367 7.278 2.574 1.00 94.06 108 HIS A CA 1
ATOM 865 C C . HIS A 1 108 ? -4.915 7.377 1.154 1.00 94.06 108 HIS A C 1
ATOM 867 O O . HIS A 1 108 ? -5.940 6.789 0.796 1.00 94.06 108 HIS A O 1
ATOM 873 N N . ARG A 1 109 ? -4.154 8.107 0.345 1.00 92.94 109 ARG A N 1
ATOM 874 C CA . ARG A 1 109 ? -4.293 8.240 -1.099 1.00 92.94 109 ARG A CA 1
ATOM 875 C C . ARG A 1 109 ? -2.972 7.924 -1.775 1.00 92.94 109 ARG A C 1
ATOM 877 O O . ARG A 1 109 ? -1.939 8.379 -1.288 1.00 92.94 109 ARG A O 1
ATOM 884 N N . ALA A 1 110 ? -3.012 7.180 -2.873 1.00 92.00 110 ALA A N 1
ATOM 885 C CA . ALA A 1 110 ? -1.843 6.958 -3.715 1.00 92.00 110 ALA A CA 1
ATOM 886 C C . ALA A 1 110 ? -1.688 8.133 -4.688 1.00 92.00 110 ALA A C 1
ATOM 888 O O . ALA A 1 110 ? -2.493 8.290 -5.599 1.00 92.00 110 ALA A O 1
ATOM 889 N N . VAL A 1 111 ? -0.680 8.975 -4.479 1.00 87.31 111 VAL A N 1
ATOM 890 C CA . VAL A 1 111 ? -0.391 10.147 -5.316 1.00 87.31 111 VAL A CA 1
ATOM 891 C C . VAL A 1 111 ? 0.872 9.914 -6.143 1.00 87.31 111 VAL A C 1
ATOM 893 O O . VAL A 1 111 ? 1.797 9.232 -5.696 1.00 87.31 111 VAL A O 1
ATOM 896 N N . LEU A 1 112 ? 0.895 10.465 -7.359 1.00 72.56 112 LEU A N 1
ATOM 897 C CA . LEU A 1 112 ? 2.024 10.348 -8.290 1.00 72.56 112 LEU A CA 1
ATOM 898 C C . LEU A 1 112 ? 3.024 11.510 -8.144 1.00 72.56 112 LEU A C 1
ATOM 900 O O . LEU A 1 112 ? 4.207 11.335 -8.420 1.00 72.56 112 LEU A O 1
ATOM 904 N N . ASP A 1 113 ? 2.582 12.675 -7.665 1.00 67.75 113 ASP A N 1
ATOM 905 C CA . ASP A 1 113 ? 3.402 13.873 -7.481 1.00 67.75 113 ASP A CA 1
ATOM 906 C C . ASP A 1 113 ? 2.964 14.707 -6.255 1.00 67.75 113 ASP A C 1
ATOM 908 O O . ASP A 1 113 ? 1.886 14.525 -5.689 1.00 67.75 113 ASP A O 1
ATOM 912 N N . GLU A 1 114 ? 3.830 15.624 -5.804 1.00 54.81 114 GLU A N 1
ATOM 913 C CA . GLU A 1 114 ? 3.521 16.566 -4.704 1.00 54.81 114 GLU A CA 1
ATOM 914 C C . GLU A 1 114 ? 2.507 17.640 -5.125 1.00 54.81 114 GLU A C 1
ATOM 916 O O . GLU A 1 114 ? 1.943 18.339 -4.285 1.00 54.81 114 GLU A O 1
ATOM 921 N N . THR A 1 115 ? 2.286 17.761 -6.434 1.00 54.78 115 THR A N 1
ATOM 922 C CA . THR A 1 115 ? 1.409 18.728 -7.088 1.00 54.78 115 THR A CA 1
ATOM 923 C C . THR A 1 115 ? -0.006 18.223 -7.315 1.00 54.78 115 THR A C 1
ATOM 925 O O . THR A 1 115 ? -0.787 18.979 -7.887 1.00 54.78 115 THR A O 1
ATOM 928 N N . ALA A 1 116 ? -0.353 17.009 -6.863 1.00 55.66 116 ALA A N 1
ATOM 929 C CA . ALA A 1 116 ? -1.683 16.429 -7.012 1.00 55.66 116 ALA A CA 1
ATOM 930 C C . ALA A 1 116 ? -2.761 17.425 -6.556 1.00 55.66 116 ALA A C 1
ATOM 932 O O . ALA A 1 116 ? -3.015 17.615 -5.365 1.00 55.66 116 ALA A O 1
ATOM 933 N N . VAL A 1 117 ? -3.368 18.081 -7.549 1.00 56.47 117 VAL A N 1
ATOM 934 C CA . VAL A 1 117 ? -4.280 19.224 -7.388 1.00 56.47 117 VAL A CA 1
ATOM 935 C C . VAL A 1 117 ? -5.567 18.795 -6.678 1.00 56.47 117 VAL A C 1
ATOM 937 O O . VAL A 1 117 ? -6.274 19.630 -6.120 1.00 56.47 117 VAL A O 1
ATOM 940 N N . ASP A 1 118 ? -5.835 17.486 -6.633 1.00 72.00 118 ASP A N 1
ATOM 941 C CA . ASP A 1 118 ? -7.000 16.924 -5.974 1.00 72.00 118 ASP A CA 1
ATOM 942 C C . ASP A 1 118 ? -6.701 15.561 -5.315 1.00 72.00 118 ASP A C 1
ATOM 944 O O . ASP A 1 118 ? -6.788 14.496 -5.931 1.00 72.00 118 ASP A O 1
ATOM 948 N N . LEU A 1 119 ? -6.360 15.585 -4.020 1.00 76.62 119 LEU A N 1
ATOM 949 C CA . LEU A 1 119 ? -6.227 14.376 -3.192 1.00 76.62 119 LEU A CA 1
ATOM 950 C C . LEU A 1 119 ? -7.513 13.538 -3.163 1.00 76.62 119 LEU A C 1
ATOM 952 O O . LEU A 1 119 ? -7.461 12.346 -2.847 1.00 76.62 119 LEU A O 1
ATOM 956 N N . GLU A 1 120 ? -8.677 14.129 -3.439 1.00 76.06 120 GLU A N 1
ATOM 957 C CA . GLU A 1 120 ? -9.925 13.381 -3.440 1.00 76.06 120 GLU A CA 1
ATOM 958 C C . GLU A 1 120 ? -10.005 12.442 -4.639 1.00 76.06 120 GLU A C 1
ATOM 960 O O . GLU A 1 120 ? -10.533 11.348 -4.450 1.00 76.06 120 GLU A O 1
ATOM 965 N N . GLN A 1 121 ? -9.401 12.801 -5.781 1.00 80.06 121 GLN A N 1
ATOM 966 C CA . GLN A 1 121 ? -9.346 12.003 -7.018 1.00 80.06 121 GLN A CA 1
ATOM 967 C C . GLN A 1 121 ? -8.263 10.922 -7.032 1.00 80.06 121 GLN A C 1
ATOM 969 O O . GLN A 1 121 ? -8.342 9.969 -7.804 1.00 80.06 121 GLN A O 1
ATOM 974 N N . ALA A 1 122 ? -7.253 11.040 -6.174 1.00 87.06 122 ALA A N 1
ATOM 975 C CA . ALA A 1 122 ? -6.221 10.020 -6.058 1.00 87.06 122 ALA A CA 1
ATOM 976 C C . ALA A 1 122 ? -6.816 8.667 -5.594 1.00 87.06 122 ALA A C 1
ATOM 978 O O . ALA A 1 122 ? -7.727 8.654 -4.755 1.00 87.06 122 ALA A O 1
ATOM 979 N N . PRO A 1 123 ? -6.294 7.517 -6.071 1.00 90.69 123 PRO A N 1
ATOM 980 C CA . PRO A 1 123 ? -6.784 6.209 -5.656 1.00 90.69 123 PRO A CA 1
ATOM 981 C C . PRO A 1 123 ? -6.779 6.022 -4.126 1.00 90.69 123 PRO A C 1
ATOM 983 O O . PRO A 1 123 ? -5.772 6.317 -3.466 1.00 90.69 123 PRO A O 1
ATOM 986 N N . PRO A 1 124 ? -7.885 5.532 -3.529 1.00 93.31 124 PRO A N 1
ATOM 987 C CA . PRO A 1 124 ? -7.974 5.280 -2.096 1.00 93.31 124 PRO A CA 1
ATOM 988 C C . PRO A 1 124 ? -7.070 4.123 -1.668 1.00 93.31 124 PRO A C 1
ATOM 990 O O . PRO A 1 124 ? -7.086 3.054 -2.273 1.00 93.31 124 PRO A O 1
ATOM 993 N N . VAL A 1 125 ? -6.360 4.291 -0.551 1.00 94.50 125 VAL A N 1
ATOM 994 C CA . VAL A 1 125 ? -5.578 3.219 0.076 1.00 94.50 125 VAL A CA 1
ATOM 995 C C . VAL A 1 125 ? -6.047 3.034 1.517 1.00 94.50 125 VAL A C 1
ATOM 997 O O . VAL A 1 125 ? -5.837 3.881 2.392 1.00 94.50 125 VAL A O 1
ATOM 1000 N N . HIS A 1 126 ? -6.721 1.910 1.769 1.00 94.00 126 HIS A N 1
ATOM 1001 C CA . HIS A 1 126 ? -7.202 1.540 3.096 1.00 94.00 126 HIS A CA 1
ATOM 1002 C C . HIS A 1 126 ? -6.246 0.538 3.749 1.00 94.00 126 HIS A C 1
ATOM 1004 O O . HIS A 1 126 ? -6.216 -0.637 3.395 1.00 94.00 126 HIS A O 1
ATOM 1010 N N . ILE A 1 127 ? -5.457 1.028 4.705 1.00 94.50 127 ILE A N 1
ATOM 1011 C CA . ILE A 1 127 ? -4.456 0.234 5.423 1.00 94.50 127 ILE A CA 1
ATOM 1012 C C . ILE A 1 127 ? -5.033 -0.218 6.764 1.00 94.50 127 ILE A C 1
ATOM 1014 O O . ILE A 1 127 ? -5.480 0.618 7.554 1.00 94.50 127 ILE A O 1
ATOM 1018 N N . VAL A 1 128 ? -4.977 -1.523 7.024 1.00 93.19 128 VAL A N 1
ATOM 1019 C CA . VAL A 1 128 ? -5.389 -2.156 8.285 1.00 93.19 128 VAL A CA 1
ATOM 1020 C C . VAL A 1 128 ? -4.231 -2.949 8.894 1.00 93.19 128 VAL A C 1
ATOM 1022 O O . VAL A 1 128 ? -3.158 -3.041 8.299 1.00 93.19 128 VAL A O 1
ATOM 1025 N N . ALA A 1 129 ? -4.419 -3.481 10.101 1.00 92.94 129 ALA A N 1
ATOM 1026 C CA . ALA A 1 129 ? -3.421 -4.334 10.733 1.00 92.94 129 ALA A CA 1
ATOM 1027 C C . ALA A 1 129 ? -3.179 -5.629 9.944 1.00 92.94 129 ALA A C 1
ATOM 1029 O O . ALA A 1 129 ? -4.101 -6.181 9.351 1.00 92.94 129 ALA A O 1
ATOM 1030 N N . CYS A 1 130 ? -1.948 -6.136 9.981 1.00 94.06 130 CYS A N 1
ATOM 1031 C CA . CYS A 1 130 ? -1.559 -7.374 9.304 1.00 94.06 130 CYS A CA 1
ATOM 1032 C C . CYS A 1 130 ? -2.286 -8.630 9.810 1.00 94.06 130 CYS A C 1
ATOM 1034 O O . CYS A 1 130 ? -2.332 -9.630 9.104 1.00 94.06 130 CYS A O 1
ATOM 1036 N N . ASP A 1 131 ? -2.822 -8.591 11.028 1.00 91.06 131 ASP A N 1
ATOM 1037 C CA . ASP A 1 131 ? -3.598 -9.658 11.661 1.00 91.06 131 ASP A CA 1
ATOM 1038 C C . ASP A 1 131 ? -5.120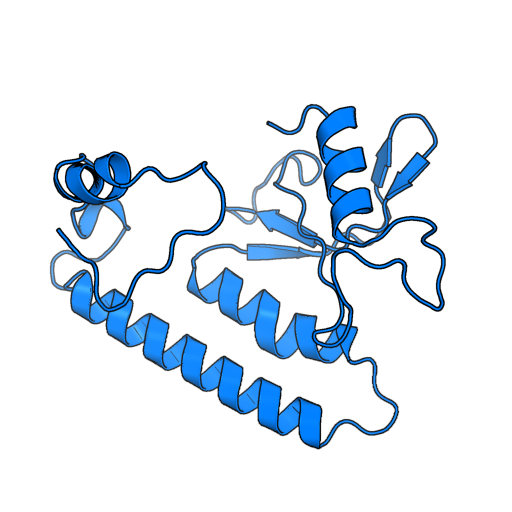 -9.474 11.504 1.00 91.06 131 ASP A C 1
ATOM 1040 O O . ASP A 1 131 ? -5.893 -10.330 11.933 1.00 91.06 131 ASP A O 1
ATOM 1044 N N . GLN A 1 132 ? -5.566 -8.388 10.861 1.00 90.69 132 GLN A N 1
ATOM 1045 C CA . GLN A 1 132 ? -6.972 -8.164 10.538 1.00 90.69 132 GLN A CA 1
ATOM 1046 C C . GLN A 1 132 ? -7.330 -8.858 9.220 1.00 90.69 132 GLN A C 1
ATOM 1048 O O . GLN A 1 132 ? -6.854 -8.479 8.149 1.00 90.69 132 GLN A O 1
ATOM 1053 N N . ASP A 1 133 ? -8.259 -9.810 9.283 1.00 91.44 133 ASP A N 1
ATOM 1054 C CA . ASP A 1 133 ? -8.854 -10.395 8.083 1.00 91.44 133 ASP A CA 1
ATOM 1055 C C . ASP A 1 133 ? -9.655 -9.336 7.295 1.00 91.44 133 ASP A C 1
ATOM 1057 O O . ASP A 1 133 ? -10.506 -8.626 7.847 1.00 91.44 133 ASP A O 1
ATOM 1061 N N . LEU A 1 134 ? -9.369 -9.217 5.993 1.00 91.88 134 LEU A N 1
ATOM 1062 C CA . LEU A 1 134 ? -9.937 -8.177 5.124 1.00 91.88 134 LEU A CA 1
ATOM 1063 C C . LEU A 1 134 ? -11.418 -8.401 4.792 1.00 91.88 134 LEU A C 1
ATOM 1065 O O . LEU A 1 134 ? -12.123 -7.439 4.473 1.00 91.88 134 LEU A O 1
ATOM 1069 N N . GLY A 1 135 ? -11.887 -9.651 4.843 1.00 91.81 135 GLY A N 1
ATOM 1070 C CA . GLY A 1 135 ? -13.274 -10.036 4.574 1.00 91.81 135 GLY A CA 1
ATOM 1071 C C . GLY A 1 135 ? -14.161 -9.979 5.816 1.00 91.81 135 GLY A C 1
ATOM 1072 O O . GLY A 1 135 ? -15.384 -9.876 5.703 1.00 91.81 135 GLY A O 1
ATOM 1073 N N . THR A 1 136 ? -13.552 -9.962 6.998 1.00 89.69 136 THR A N 1
ATOM 1074 C CA . THR A 1 136 ? -14.244 -10.033 8.281 1.00 89.69 136 THR A CA 1
ATOM 1075 C C . THR A 1 136 ? -14.430 -8.652 8.899 1.00 89.69 136 THR A C 1
ATOM 1077 O O . THR A 1 136 ? -13.608 -7.745 8.760 1.00 89.69 136 THR A O 1
ATOM 1080 N N . ARG A 1 137 ? -15.558 -8.465 9.589 1.00 86.44 137 ARG A N 1
ATOM 1081 C CA . ARG A 1 137 ? -15.830 -7.226 10.325 1.00 86.44 137 ARG A CA 1
ATOM 1082 C C . ARG A 1 137 ? -14.841 -7.087 11.489 1.00 86.44 137 ARG A C 1
ATOM 1084 O O . ARG A 1 137 ? -14.624 -8.075 12.191 1.00 86.44 137 ARG A O 1
ATOM 1091 N N . PRO A 1 138 ? -14.280 -5.891 11.734 1.00 78.81 138 PRO A N 1
ATOM 1092 C CA . PRO A 1 138 ? -13.437 -5.670 12.898 1.00 78.81 138 PRO A CA 1
ATOM 1093 C C . PRO A 1 138 ? -14.208 -5.989 14.190 1.00 78.81 138 PRO A C 1
ATOM 1095 O O . PRO A 1 138 ? -15.362 -5.570 14.322 1.00 78.81 138 PRO A O 1
ATOM 1098 N N . PRO A 1 139 ? -13.602 -6.703 15.152 1.00 68.06 139 PRO A N 1
ATOM 1099 C CA . PRO A 1 139 ? -14.257 -7.038 16.418 1.00 68.06 139 PRO A CA 1
ATOM 1100 C C . PRO A 1 139 ? -14.508 -5.801 17.296 1.00 68.06 139 PRO A C 1
ATOM 1102 O O . PRO A 1 139 ? -15.360 -5.824 18.181 1.00 68.06 139 PRO A O 1
ATOM 1105 N N . SER A 1 140 ? -13.777 -4.710 17.055 1.00 64.88 140 SER A N 1
ATOM 1106 C CA . SER A 1 140 ? -13.903 -3.438 17.760 1.00 64.88 140 SER A CA 1
ATOM 1107 C C . SER A 1 140 ? -13.607 -2.257 16.823 1.00 64.88 140 SER A C 1
ATOM 1109 O O . SER A 1 140 ? -12.903 -2.394 15.823 1.00 64.88 140 SER A O 1
ATOM 1111 N N . GLY A 1 141 ? -14.172 -1.083 17.128 1.00 62.34 141 GLY A N 1
ATOM 1112 C CA . GLY A 1 141 ? -14.010 0.144 16.336 1.00 62.34 141 GLY A CA 1
ATOM 1113 C C . GLY A 1 141 ? -15.300 0.646 15.675 1.00 62.34 141 GLY A C 1
ATOM 1114 O O . GLY A 1 141 ? -16.376 0.083 15.845 1.00 62.34 141 GLY A O 1
ATOM 1115 N N . ARG A 1 142 ? -15.201 1.758 14.933 1.00 57.44 142 ARG A N 1
ATOM 1116 C CA . ARG A 1 142 ? -16.347 2.489 14.343 1.00 57.44 142 ARG A CA 1
ATOM 1117 C C . ARG A 1 142 ? -16.917 1.877 13.045 1.00 57.44 142 ARG A C 1
ATOM 1119 O O . ARG A 1 142 ? -17.807 2.474 12.446 1.00 57.44 142 ARG A O 1
ATOM 1126 N N . GLY A 1 143 ? -16.413 0.735 12.573 1.00 64.56 143 GLY A N 1
ATOM 1127 C CA . GLY A 1 143 ? -16.757 0.178 11.258 1.00 64.56 143 GLY A CA 1
ATOM 1128 C C . GLY A 1 143 ? -17.710 -1.017 11.323 1.00 64.56 143 GLY A C 1
ATOM 1129 O O . GLY A 1 143 ? -17.348 -2.064 11.840 1.00 64.56 143 GLY A O 1
ATOM 1130 N N . HIS A 1 144 ? -18.903 -0.900 10.729 1.00 72.06 144 HIS A N 1
ATOM 1131 C CA . HIS A 1 144 ? -19.838 -2.029 10.557 1.00 72.06 144 HIS A CA 1
ATOM 1132 C C . HIS A 1 144 ? -19.525 -2.917 9.334 1.00 72.06 144 HIS A C 1
ATOM 1134 O O . HIS A 1 144 ? -20.187 -3.933 9.115 1.00 72.06 144 HIS A O 1
ATOM 1140 N N . LEU A 1 145 ? -18.546 -2.521 8.516 1.00 88.12 145 LEU A N 1
ATOM 1141 C CA . LEU A 1 145 ? -18.114 -3.226 7.309 1.00 88.12 145 LEU A CA 1
ATOM 1142 C C . LEU A 1 145 ? -16.721 -3.823 7.512 1.00 88.12 145 LEU A C 1
ATOM 1144 O O . LEU A 1 145 ? -15.916 -3.277 8.266 1.00 88.12 145 LEU A O 1
ATOM 1148 N N . SER A 1 146 ? -16.444 -4.925 6.816 1.00 92.56 146 SER A N 1
ATOM 1149 C CA . SER A 1 146 ? -15.077 -5.420 6.675 1.00 92.56 146 SER A CA 1
ATOM 1150 C C . SER A 1 146 ? -14.226 -4.431 5.867 1.00 92.56 146 SER A C 1
ATOM 1152 O O . SER A 1 146 ? -14.791 -3.655 5.087 1.00 92.56 146 SER A O 1
ATOM 1154 N N . PRO A 1 147 ? -12.889 -4.439 6.019 1.00 93.25 147 PRO A N 1
ATOM 1155 C CA . PRO A 1 147 ? -11.998 -3.558 5.260 1.00 93.25 147 PRO A CA 1
ATOM 1156 C C . PRO A 1 147 ? -12.254 -3.589 3.748 1.00 93.25 147 PRO A C 1
ATOM 1158 O O . PRO A 1 147 ? -12.361 -2.538 3.115 1.00 93.25 147 PRO A O 1
ATOM 1161 N N . HIS A 1 148 ? -12.439 -4.787 3.184 1.00 92.44 148 HIS A N 1
ATOM 1162 C CA . HIS A 1 148 ? -12.761 -4.963 1.770 1.00 92.44 148 HIS A CA 1
ATOM 1163 C C . HIS A 1 148 ? -14.118 -4.340 1.409 1.00 92.44 148 HIS A C 1
ATOM 1165 O O . HIS A 1 148 ? -14.207 -3.548 0.473 1.00 92.44 148 HIS A O 1
ATOM 1171 N N . ALA A 1 149 ? -15.172 -4.630 2.181 1.00 93.50 149 ALA A N 1
ATOM 1172 C CA . ALA A 1 149 ? -16.508 -4.098 1.912 1.00 93.50 149 ALA A CA 1
ATOM 1173 C C . ALA A 1 149 ? -16.581 -2.568 2.064 1.00 93.50 149 ALA A C 1
ATOM 1175 O O . ALA A 1 149 ? -17.325 -1.916 1.335 1.00 93.50 149 ALA A O 1
ATOM 1176 N N . LEU A 1 150 ? -15.815 -1.988 2.996 1.00 93.62 150 LEU A N 1
ATOM 1177 C CA . LEU A 1 150 ? -15.726 -0.540 3.182 1.00 93.62 150 LEU A CA 1
ATOM 1178 C C . LEU A 1 150 ? -15.131 0.144 1.950 1.00 93.62 150 LEU A C 1
ATOM 1180 O O . LEU A 1 150 ? -15.688 1.138 1.485 1.00 93.62 150 LEU A O 1
ATOM 1184 N N . LEU A 1 151 ? -14.022 -0.386 1.427 1.00 93.56 151 LEU A N 1
ATOM 1185 C CA . LEU A 1 151 ? -13.366 0.167 0.244 1.00 93.56 151 LEU A CA 1
ATOM 1186 C C . LEU A 1 151 ? -14.224 -0.026 -1.013 1.00 93.56 151 LEU A C 1
ATOM 1188 O O . LEU A 1 151 ? -14.367 0.911 -1.792 1.00 93.56 151 LEU A O 1
ATOM 1192 N N . GLN A 1 152 ? -14.857 -1.192 -1.174 1.00 92.56 152 GLN A N 1
ATOM 1193 C CA . GLN A 1 152 ? -15.734 -1.458 -2.315 1.00 92.56 152 GLN A CA 1
ATOM 1194 C C . GLN A 1 152 ? -16.971 -0.547 -2.326 1.00 92.56 152 GLN A C 1
ATOM 1196 O O . GLN A 1 152 ? -17.312 0.010 -3.365 1.00 92.56 152 GLN A O 1
ATOM 1201 N N . ASP A 1 153 ? -17.640 -0.361 -1.180 1.00 93.25 153 ASP A N 1
ATOM 1202 C CA . ASP A 1 153 ? -18.796 0.544 -1.082 1.00 93.25 153 ASP A CA 1
ATOM 1203 C C . ASP A 1 153 ? -18.395 2.001 -1.344 1.00 93.25 153 ASP A C 1
ATOM 1205 O O . ASP A 1 153 ? -19.169 2.737 -1.947 1.00 93.25 153 ASP A O 1
ATOM 1209 N N . TYR A 1 154 ? -17.190 2.412 -0.931 1.00 93.00 154 TYR A N 1
ATOM 1210 C CA . TYR A 1 154 ? -16.645 3.726 -1.268 1.00 93.00 154 TYR A CA 1
ATOM 1211 C C . TYR A 1 154 ? -16.461 3.886 -2.784 1.00 93.00 154 TYR A C 1
ATOM 1213 O O . TYR A 1 154 ? -17.050 4.797 -3.362 1.00 93.00 154 TYR A O 1
ATOM 1221 N N . LEU A 1 155 ? -15.719 2.974 -3.426 1.00 92.75 155 LEU A N 1
ATOM 1222 C CA . LEU A 1 155 ? -15.435 3.010 -4.867 1.00 92.75 155 LEU A CA 1
ATOM 1223 C C . LEU A 1 155 ? -16.718 3.023 -5.708 1.00 92.75 155 LEU A C 1
ATOM 1225 O O . LEU A 1 155 ? -16.865 3.853 -6.601 1.00 92.75 155 LEU A O 1
ATOM 1229 N N . ASN A 1 156 ? -17.687 2.172 -5.361 1.00 91.69 156 ASN A N 1
ATOM 1230 C CA . ASN A 1 156 ? -18.972 2.091 -6.060 1.00 91.69 156 ASN A CA 1
ATOM 1231 C C . ASN A 1 156 ? -19.795 3.388 -5.981 1.00 91.69 156 ASN A C 1
ATOM 1233 O O . ASN A 1 156 ? -20.678 3.596 -6.805 1.00 91.69 156 ASN A O 1
ATOM 1237 N N . ARG A 1 157 ? -19.578 4.227 -4.960 1.00 91.00 157 ARG A N 1
ATOM 1238 C CA . ARG A 1 157 ? -20.363 5.452 -4.728 1.00 91.00 157 ARG A CA 1
ATOM 1239 C C . ARG A 1 157 ? -19.691 6.715 -5.225 1.00 91.00 157 ARG A C 1
ATOM 1241 O O . ARG A 1 157 ? -20.389 7.705 -5.417 1.00 91.00 157 ARG A O 1
ATOM 1248 N N . THR A 1 158 ? -18.368 6.714 -5.336 1.00 87.62 158 THR A N 1
ATOM 1249 C CA . THR A 1 158 ? -17.628 7.857 -5.875 1.00 87.62 158 THR A CA 1
ATOM 1250 C C . THR A 1 158 ? -17.413 7.763 -7.372 1.00 87.62 158 THR A C 1
ATOM 1252 O O . THR A 1 158 ? -16.891 8.716 -7.929 1.00 87.62 158 THR A O 1
ATOM 1255 N N . GLU A 1 159 ? -17.774 6.634 -7.995 1.00 74.25 159 GLU A N 1
ATOM 1256 C CA . GLU A 1 159 ? -17.415 6.335 -9.388 1.00 74.25 159 GLU A CA 1
ATOM 1257 C C . GLU A 1 159 ? -15.908 6.538 -9.619 1.00 74.25 159 GLU A C 1
ATOM 1259 O O . GLU A 1 159 ? -15.473 6.970 -10.679 1.00 74.25 159 GLU A O 1
ATOM 1264 N N . HIS A 1 160 ? -15.095 6.248 -8.590 1.00 63.03 160 HIS A N 1
ATOM 1265 C CA . HIS A 1 160 ? -13.640 6.232 -8.734 1.00 63.03 160 HIS A CA 1
ATOM 1266 C C . HIS A 1 160 ? -13.282 4.990 -9.529 1.00 63.03 160 HIS A C 1
ATOM 1268 O O . HIS A 1 160 ? -13.060 3.948 -8.911 1.00 63.03 160 HIS A O 1
ATOM 1274 N N . LEU A 1 161 ? -13.335 5.113 -10.859 1.00 55.47 161 LEU A N 1
ATOM 1275 C CA . LEU A 1 161 ? -12.713 4.312 -11.923 1.00 55.47 161 LEU A CA 1
ATOM 1276 C C . LEU A 1 161 ? -13.289 4.731 -13.285 1.00 55.47 161 LEU A C 1
ATOM 1278 O O . LEU A 1 161 ? -14.529 4.687 -13.437 1.00 55.47 161 LEU A O 1
#

Foldseek 3Di:
DDDPPDDDDDDPQDPVNVVCVCVDPLPACVSVVHDPPDDPVNLVVVLVVVLVVLVVVLVVVCVVDDPDFLLVSCVPRHPQSNVVSVQWHWDFDPAFDAFPNDTQPQTTFTDNDPPPVDSPLGQTDRGGGPPFDQQDDPPDDDDPGRVVRSSVVVCVRVVND

Secondary structure (DSSP, 8-state):
---TT----SSSS-HHHHHHGGGSSS-SGGGGT--TTS-HHHHHHHHHHHHHHHHHHHHHHHHT-SS--HHHHHIIIIIHHHHHHTT-EEEE-SS-EEETTEEE---EEEESSTT-S-TTTSPEE----TTS-SSSPPSSSS-SS-HHHHHHHHHHHHT--

pLDDT: mean 87.27, std 10.25, range [54.78, 98.38]

Radius of gyration: 18.59 Å; chains: 1; bounding box: 47×43×50 Å